Protein AF-A0A9E5Y1Q2-F1 (afdb_monomer_lite)

Structure (mmCIF, N/CA/C/O backbone):
data_AF-A0A9E5Y1Q2-F1
#
_entry.id   AF-A0A9E5Y1Q2-F1
#
loop_
_atom_site.group_PDB
_atom_site.id
_atom_site.type_symbol
_atom_site.label_atom_id
_atom_site.label_alt_id
_atom_site.label_comp_id
_atom_site.label_asym_id
_atom_site.label_entity_id
_atom_site.label_seq_id
_atom_site.pdbx_PDB_ins_code
_atom_site.Cartn_x
_atom_site.Cartn_y
_atom_site.Cartn_z
_atom_site.occupancy
_atom_site.B_iso_or_equiv
_atom_site.auth_seq_id
_atom_site.auth_comp_id
_atom_site.auth_asym_id
_atom_site.auth_atom_id
_atom_site.pdbx_PDB_model_num
ATOM 1 N N . MET A 1 1 ? 67.619 -21.892 59.625 1.00 37.56 1 MET A N 1
ATOM 2 C CA . MET A 1 1 ? 67.898 -21.153 58.371 1.00 37.56 1 MET A CA 1
ATOM 3 C C . MET A 1 1 ? 66.614 -20.498 57.867 1.00 37.56 1 MET A C 1
ATOM 5 O O . MET A 1 1 ? 65.591 -21.156 57.862 1.00 37.56 1 MET A O 1
ATOM 9 N N . LYS A 1 2 ? 66.716 -19.219 57.473 1.00 38.88 2 LYS A N 1
A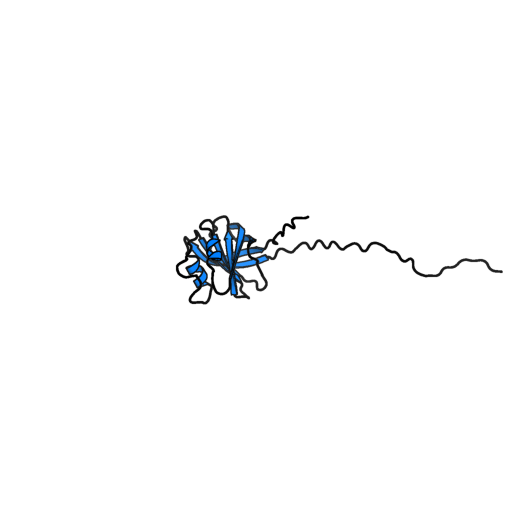TOM 10 C CA . LYS A 1 2 ? 65.873 -18.430 56.545 1.00 38.88 2 LYS A CA 1
ATOM 11 C C . LYS A 1 2 ? 64.338 -18.399 56.708 1.00 38.88 2 LYS A C 1
ATOM 13 O O . LYS A 1 2 ? 63.581 -19.200 56.189 1.00 38.88 2 LYS A O 1
ATOM 18 N N . ASN A 1 3 ? 63.965 -17.302 57.354 1.00 33.41 3 ASN A N 1
ATOM 19 C CA . ASN A 1 3 ? 62.854 -16.376 57.146 1.00 33.41 3 ASN A CA 1
ATOM 20 C C . ASN A 1 3 ? 62.337 -16.173 55.689 1.00 33.41 3 ASN A C 1
ATOM 22 O O . ASN A 1 3 ? 63.126 -16.202 54.748 1.00 33.41 3 ASN A O 1
ATOM 26 N N . LYS A 1 4 ? 61.072 -15.711 55.619 1.00 35.94 4 LYS A N 1
ATOM 27 C CA . LYS A 1 4 ? 60.370 -14.902 54.583 1.00 35.94 4 LYS A CA 1
ATOM 28 C C . LYS A 1 4 ? 59.570 -15.585 53.448 1.00 35.94 4 LYS A C 1
ATOM 30 O O . LYS A 1 4 ? 60.096 -16.289 52.602 1.00 35.94 4 LYS A O 1
ATOM 35 N N . ARG A 1 5 ? 58.277 -15.201 53.452 1.00 45.88 5 ARG A N 1
ATOM 36 C CA . ARG A 1 5 ? 57.265 -15.062 52.378 1.00 45.88 5 ARG A CA 1
ATOM 37 C C . ARG A 1 5 ? 57.840 -14.977 50.955 1.00 45.88 5 ARG A C 1
ATOM 39 O O . ARG A 1 5 ? 58.833 -14.287 50.796 1.00 45.88 5 ARG A O 1
ATOM 46 N N . PHE A 1 6 ? 57.126 -15.504 49.951 1.00 37.31 6 PHE A N 1
ATOM 47 C CA . PHE A 1 6 ? 56.681 -14.783 48.737 1.00 37.31 6 PHE A CA 1
ATOM 48 C C . PHE A 1 6 ? 55.907 -15.733 47.788 1.00 37.31 6 PHE A C 1
ATOM 50 O O . PHE A 1 6 ? 56.413 -16.778 47.405 1.00 37.31 6 PHE A O 1
ATOM 57 N N . LEU A 1 7 ? 54.665 -15.345 47.465 1.00 36.28 7 LEU A N 1
ATOM 58 C CA . LEU A 1 7 ? 54.081 -15.256 46.115 1.00 36.28 7 LEU A CA 1
ATOM 59 C C . LEU A 1 7 ? 54.508 -16.292 45.052 1.00 36.28 7 LEU A C 1
ATOM 61 O O . LEU A 1 7 ? 55.652 -16.234 44.622 1.00 36.28 7 LEU A O 1
ATOM 65 N N . THR A 1 8 ? 53.572 -17.086 44.502 1.00 40.12 8 THR A N 1
ATOM 66 C CA . THR A 1 8 ? 53.246 -17.132 43.048 1.00 40.12 8 THR A CA 1
ATOM 67 C C . THR A 1 8 ? 52.156 -18.176 42.706 1.00 40.12 8 THR A C 1
ATOM 69 O O . THR A 1 8 ? 52.332 -19.349 42.994 1.00 40.12 8 THR A O 1
ATOM 72 N N . THR A 1 9 ? 51.072 -17.701 42.060 1.00 42.06 9 THR A N 1
ATOM 73 C CA . THR A 1 9 ? 50.396 -18.285 40.865 1.00 42.06 9 THR A CA 1
ATOM 74 C C . THR A 1 9 ? 49.741 -19.691 41.017 1.00 42.06 9 THR A C 1
ATOM 76 O O . THR A 1 9 ? 50.378 -20.627 41.456 1.00 42.06 9 THR A O 1
ATOM 79 N N . ILE A 1 10 ? 48.476 -19.995 40.680 1.00 49.53 10 ILE A N 1
ATOM 80 C CA . ILE A 1 10 ? 47.735 -19.850 39.411 1.00 49.53 10 ILE A CA 1
ATOM 81 C C . ILE A 1 10 ? 46.243 -20.179 39.682 1.00 49.53 10 ILE A C 1
ATOM 83 O O . ILE A 1 10 ? 45.927 -21.190 40.297 1.00 49.53 10 ILE A O 1
ATOM 87 N N . GLN A 1 11 ? 45.365 -19.316 39.159 1.00 39.72 11 GLN A N 1
ATOM 88 C CA . GLN A 1 11 ? 43.963 -19.517 38.749 1.00 39.72 11 GLN A CA 1
ATOM 89 C C . GLN A 1 11 ? 42.921 -20.049 39.746 1.00 39.72 11 GLN A C 1
ATOM 91 O O . GLN A 1 11 ? 42.591 -21.229 39.810 1.00 39.72 11 GLN A O 1
ATOM 96 N N . ALA A 1 12 ? 42.234 -19.084 40.362 1.00 41.28 12 ALA A N 1
ATOM 97 C CA . ALA A 1 12 ? 40.824 -19.211 40.689 1.00 41.28 12 ALA A CA 1
ATOM 98 C C . ALA A 1 12 ? 40.003 -19.388 39.395 1.00 41.28 12 ALA A C 1
ATOM 100 O O . ALA A 1 12 ? 39.975 -18.500 38.539 1.00 41.28 12 ALA A O 1
ATOM 101 N N . PHE A 1 13 ? 39.323 -20.529 39.266 1.00 38.06 13 PHE A N 1
ATOM 102 C CA . PHE A 1 13 ? 38.207 -20.717 38.339 1.00 38.06 13 PHE A CA 1
ATOM 103 C C . PHE A 1 13 ? 37.015 -19.918 38.870 1.00 38.06 13 PHE A C 1
ATOM 105 O O . PHE A 1 13 ? 36.133 -20.407 39.573 1.00 38.06 13 PHE A O 1
ATOM 112 N N . THR A 1 14 ? 37.051 -18.628 38.576 1.00 44.62 14 THR A N 1
ATOM 113 C CA . THR A 1 14 ? 35.978 -17.685 38.836 1.00 44.62 14 THR A CA 1
ATOM 114 C C . THR A 1 14 ? 34.839 -17.991 37.869 1.00 44.62 14 THR A C 1
ATOM 116 O O . THR A 1 14 ? 34.789 -17.477 36.753 1.00 44.62 14 THR A O 1
ATOM 119 N N . LEU A 1 15 ? 33.927 -18.862 38.300 1.00 40.53 15 LEU A N 1
ATOM 120 C CA . LEU A 1 15 ? 32.644 -19.136 37.657 1.00 40.53 15 LEU A CA 1
ATOM 121 C C . LEU A 1 15 ? 31.707 -17.940 37.918 1.00 40.53 15 LEU A C 1
ATOM 123 O O . LEU A 1 15 ? 30.728 -18.027 38.652 1.00 40.53 15 LEU A O 1
ATOM 127 N N . ILE A 1 16 ? 32.076 -16.773 37.388 1.00 47.19 16 ILE A N 1
ATOM 128 C CA . ILE A 1 16 ? 31.263 -15.560 37.430 1.00 47.19 16 ILE A CA 1
ATOM 129 C C . ILE A 1 16 ? 30.528 -15.465 36.105 1.00 47.19 16 ILE A C 1
ATOM 131 O O . ILE A 1 16 ? 31.119 -15.222 35.057 1.00 47.19 16 ILE A O 1
ATOM 135 N N . LEU A 1 17 ? 29.212 -15.637 36.218 1.00 39.75 17 LEU A N 1
ATOM 136 C CA . LEU A 1 17 ? 28.255 -14.711 35.637 1.00 39.75 17 LEU A CA 1
ATOM 137 C C . LEU A 1 17 ? 28.569 -14.385 34.174 1.00 39.75 17 LEU A C 1
ATOM 139 O O . LEU A 1 17 ? 28.919 -13.259 33.820 1.00 39.75 17 LEU A O 1
ATOM 143 N N . SER A 1 18 ? 28.365 -15.369 33.301 1.00 37.44 18 SER A N 1
ATOM 144 C CA . SER A 1 18 ? 27.906 -15.047 31.958 1.00 37.44 18 SER A CA 1
ATOM 145 C C . SER A 1 18 ? 26.557 -14.364 32.143 1.00 37.44 18 SER A C 1
ATOM 147 O O . SER A 1 18 ? 25.514 -15.014 32.188 1.00 37.44 18 SER A O 1
ATOM 149 N N . LEU A 1 19 ? 26.608 -13.044 32.353 1.00 42.03 19 LEU A N 1
ATOM 150 C CA . LEU A 1 19 ? 25.530 -12.135 32.042 1.00 42.03 19 LEU A CA 1
ATOM 151 C C . LEU A 1 19 ? 24.996 -12.619 30.705 1.00 42.03 19 LEU A C 1
ATOM 153 O O . LEU A 1 19 ? 25.644 -12.463 29.669 1.00 42.03 19 LEU A O 1
ATOM 157 N N . VAL A 1 20 ? 23.840 -13.274 30.759 1.00 39.69 20 VAL A N 1
ATOM 158 C CA . VAL A 1 20 ? 22.985 -13.433 29.604 1.00 39.69 20 VAL A CA 1
ATOM 159 C C . VAL A 1 20 ? 22.819 -12.009 29.118 1.00 39.69 20 VAL A C 1
ATOM 161 O O . VAL A 1 20 ? 22.161 -11.191 29.763 1.00 39.69 20 VAL A O 1
ATOM 164 N N . PHE A 1 21 ? 23.527 -11.698 28.036 1.00 37.50 21 PHE A N 1
ATOM 165 C CA . PHE A 1 21 ? 23.267 -10.557 27.194 1.00 37.50 21 PHE A CA 1
ATOM 166 C C . PHE A 1 21 ? 21.812 -10.722 26.763 1.00 37.50 21 PHE A C 1
ATOM 168 O O . PHE A 1 21 ? 21.500 -11.256 25.702 1.00 37.50 21 PHE A O 1
ATOM 175 N N . MET A 1 22 ? 20.900 -10.248 27.607 1.00 43.09 22 MET A N 1
ATOM 176 C CA . MET A 1 22 ? 19.611 -9.752 27.187 1.00 43.09 22 MET A CA 1
ATOM 177 C C . MET A 1 22 ? 19.949 -8.490 26.394 1.00 43.09 22 MET A C 1
ATOM 179 O O . MET A 1 22 ? 19.794 -7.357 26.844 1.00 43.09 22 MET A O 1
ATOM 183 N N . ALA A 1 23 ? 20.498 -8.707 25.197 1.00 36.31 23 ALA A N 1
ATOM 184 C CA . ALA A 1 23 ? 20.421 -7.760 24.121 1.00 36.31 23 ALA A CA 1
ATOM 185 C C . ALA A 1 23 ? 18.922 -7.608 23.884 1.00 36.31 23 ALA A C 1
ATOM 187 O O . ALA A 1 23 ? 18.301 -8.354 23.128 1.00 36.31 23 ALA A O 1
ATOM 188 N N . SER A 1 24 ? 18.323 -6.664 24.607 1.00 44.66 24 SER A N 1
ATOM 189 C CA . SER A 1 24 ? 17.117 -6.001 24.165 1.00 44.66 24 SER A CA 1
ATOM 190 C C . SER A 1 24 ? 17.497 -5.389 22.828 1.00 44.66 24 SER A C 1
ATOM 192 O O . SER A 1 24 ? 18.006 -4.271 22.741 1.00 44.66 24 SER A O 1
ATOM 194 N N . ALA A 1 25 ? 17.367 -6.192 21.773 1.00 42.22 25 ALA A N 1
ATOM 195 C CA . ALA A 1 25 ? 17.349 -5.713 20.420 1.00 42.22 25 ALA A CA 1
ATOM 196 C C . ALA A 1 25 ? 16.136 -4.793 20.381 1.00 42.22 25 ALA A C 1
ATOM 198 O O . ALA A 1 25 ? 15.004 -5.240 20.185 1.00 42.22 25 ALA A O 1
ATOM 199 N N . ALA A 1 26 ? 16.370 -3.509 20.651 1.00 42.59 26 ALA A N 1
ATOM 200 C CA . ALA A 1 26 ? 15.453 -2.443 20.326 1.00 42.59 26 ALA A CA 1
ATOM 201 C C . ALA A 1 26 ? 15.180 -2.602 18.830 1.00 42.59 26 ALA A C 1
ATOM 203 O O . ALA A 1 26 ? 15.992 -2.223 17.987 1.00 42.59 26 ALA A O 1
ATOM 204 N N . SER A 1 27 ? 14.099 -3.313 18.505 1.00 47.69 27 SER A N 1
ATOM 205 C CA . SER A 1 27 ? 13.855 -3.773 17.150 1.00 47.69 27 SER A CA 1
ATOM 206 C C . SER A 1 27 ? 13.606 -2.539 16.298 1.00 47.69 27 SER A C 1
ATOM 208 O O . SER A 1 27 ? 12.588 -1.860 16.469 1.00 47.69 27 SER A O 1
ATOM 210 N N . ALA A 1 28 ? 14.554 -2.206 15.428 1.00 54.91 28 ALA A N 1
ATOM 211 C CA . ALA A 1 28 ? 14.460 -1.030 14.587 1.00 54.91 28 ALA A CA 1
ATOM 212 C C . ALA A 1 28 ? 13.232 -1.171 13.675 1.00 54.91 28 ALA A C 1
ATOM 214 O O . ALA A 1 28 ? 13.206 -2.011 12.779 1.00 54.91 28 ALA A O 1
ATOM 215 N N . SER A 1 29 ? 12.186 -0.369 13.906 1.00 66.31 29 SER A N 1
ATOM 216 C CA . SER A 1 29 ? 11.061 -0.292 12.971 1.00 66.31 29 SER A CA 1
ATOM 217 C C . SER A 1 29 ? 11.597 0.168 11.617 1.00 66.31 29 SER A C 1
ATOM 219 O O . SER A 1 29 ? 12.179 1.255 11.533 1.00 66.31 29 SER A O 1
ATOM 221 N N . GLN A 1 30 ? 11.409 -0.640 10.571 1.00 80.88 30 GLN A N 1
ATOM 222 C CA . GLN A 1 30 ? 11.818 -0.271 9.219 1.00 80.88 30 GLN A CA 1
ATOM 223 C C . GLN A 1 30 ? 10.980 0.916 8.745 1.00 80.88 30 GLN A C 1
ATOM 225 O O . GLN A 1 30 ? 9.753 0.928 8.877 1.00 80.88 30 GLN A O 1
ATOM 230 N N . LYS A 1 31 ? 11.659 1.947 8.242 1.00 86.81 31 LYS A N 1
ATOM 231 C CA . LYS A 1 31 ? 11.040 3.181 7.756 1.00 86.81 31 LYS A CA 1
ATOM 232 C C . LYS A 1 31 ? 11.399 3.331 6.290 1.00 86.81 31 LYS A C 1
ATOM 234 O O . LYS A 1 31 ? 12.583 3.419 5.991 1.00 86.81 31 LYS A O 1
ATOM 239 N N . VAL A 1 32 ? 10.397 3.446 5.432 1.00 89.81 32 VAL A N 1
ATOM 240 C CA . VAL A 1 32 ? 10.590 3.663 3.995 1.00 89.81 32 VAL A CA 1
ATOM 241 C C . VAL A 1 32 ? 9.836 4.889 3.517 1.00 89.81 32 VAL A C 1
ATOM 243 O O . VAL A 1 32 ? 8.868 5.320 4.154 1.00 89.81 32 VAL A O 1
ATOM 246 N N . LYS A 1 33 ? 10.307 5.479 2.425 1.00 92.50 33 LYS A N 1
ATOM 247 C CA . LYS A 1 33 ? 9.706 6.644 1.780 1.00 92.50 33 LYS A CA 1
ATOM 248 C C . LYS A 1 33 ? 9.169 6.268 0.406 1.00 92.50 33 LYS A C 1
ATOM 250 O O . LYS A 1 33 ? 9.736 5.437 -0.297 1.00 92.50 33 LYS A O 1
ATOM 255 N N . GLY A 1 34 ? 8.096 6.934 0.024 1.00 93.88 34 GLY A N 1
ATOM 256 C CA . GLY A 1 34 ? 7.514 6.838 -1.299 1.00 93.88 34 GLY A CA 1
ATOM 257 C C . GLY A 1 34 ? 6.838 8.140 -1.686 1.00 93.88 34 GLY A C 1
ATOM 258 O O . GLY A 1 34 ? 6.584 9.009 -0.841 1.00 93.88 34 GLY A O 1
ATOM 259 N N . THR A 1 35 ? 6.561 8.267 -2.974 1.00 95.50 35 THR A N 1
ATOM 260 C CA . THR A 1 35 ? 5.932 9.448 -3.562 1.00 95.50 35 THR A CA 1
ATOM 261 C C . THR A 1 35 ? 4.594 9.053 -4.162 1.00 95.50 35 THR A C 1
ATOM 263 O O . THR A 1 35 ? 4.511 8.067 -4.890 1.00 95.50 35 THR A O 1
ATOM 266 N N . VAL A 1 36 ? 3.545 9.819 -3.864 1.00 95.00 36 VAL A N 1
ATOM 267 C CA . VAL A 1 36 ? 2.230 9.613 -4.481 1.00 95.00 36 VAL A CA 1
ATOM 268 C C . VAL A 1 36 ? 2.311 9.946 -5.963 1.00 95.00 36 VAL A C 1
ATOM 270 O O . VAL A 1 36 ? 2.638 11.076 -6.328 1.00 95.00 36 VAL A O 1
ATOM 273 N N . THR A 1 37 ? 1.982 8.988 -6.819 1.00 93.88 37 THR A N 1
ATOM 274 C CA . THR A 1 37 ? 2.003 9.165 -8.278 1.00 93.88 37 THR A CA 1
ATOM 275 C C . THR A 1 37 ? 0.615 9.395 -8.854 1.00 93.88 37 THR A C 1
ATOM 277 O O . THR A 1 37 ? 0.471 10.152 -9.819 1.00 93.88 37 THR A O 1
ATOM 280 N N . ALA A 1 38 ? -0.412 8.826 -8.225 1.00 92.44 38 ALA A N 1
ATOM 281 C CA . ALA A 1 38 ? -1.805 9.027 -8.593 1.00 92.44 38 ALA A CA 1
ATOM 282 C C . ALA A 1 38 ? -2.744 8.850 -7.392 1.00 92.44 38 ALA A C 1
ATOM 284 O O . ALA A 1 38 ? -2.437 8.139 -6.433 1.00 92.44 38 ALA A O 1
ATOM 285 N N . LEU A 1 39 ? -3.903 9.500 -7.480 1.00 91.31 39 LEU A N 1
ATOM 286 C CA . LEU A 1 39 ? -5.029 9.374 -6.562 1.00 91.31 39 LEU A CA 1
ATOM 287 C C . LEU A 1 39 ? -6.290 9.180 -7.404 1.00 91.31 39 LEU A C 1
ATOM 289 O O . LEU A 1 39 ? -6.544 9.962 -8.319 1.00 91.31 39 LEU A O 1
ATOM 293 N N . PHE A 1 40 ? -7.092 8.190 -7.045 1.00 89.38 40 PHE A N 1
ATOM 294 C CA . PHE A 1 40 ? -8.384 7.905 -7.653 1.00 89.38 40 PHE A CA 1
ATOM 295 C C . PHE A 1 40 ? -9.446 8.016 -6.569 1.00 89.38 40 PHE A C 1
ATOM 297 O O . PHE A 1 40 ? -9.298 7.420 -5.502 1.00 89.38 40 PHE A O 1
ATOM 304 N N . LYS A 1 41 ? -10.491 8.798 -6.832 1.00 87.62 41 LYS A N 1
ATOM 305 C CA . LYS A 1 41 ? -11.692 8.863 -5.993 1.00 87.62 41 LYS A CA 1
ATOM 306 C C . LYS A 1 41 ? -12.732 7.927 -6.591 1.00 87.62 41 LYS A C 1
ATOM 308 O O . LYS A 1 41 ? -12.844 7.892 -7.815 1.00 87.62 41 LYS A O 1
ATOM 313 N N . ASP A 1 42 ? -13.422 7.168 -5.746 1.00 83.94 42 ASP A N 1
ATOM 314 C CA . ASP A 1 42 ? -14.389 6.146 -6.172 1.00 83.94 42 ASP A CA 1
ATOM 315 C C . ASP A 1 42 ? -13.782 5.154 -7.187 1.00 83.94 42 ASP A C 1
ATOM 317 O O . ASP A 1 42 ? -14.395 4.769 -8.185 1.00 83.94 42 ASP A O 1
ATOM 321 N N . GLY A 1 43 ? -12.517 4.794 -6.948 1.00 77.00 43 GLY A N 1
ATOM 322 C CA . GLY A 1 43 ? -11.671 4.065 -7.886 1.00 77.00 43 GLY A CA 1
ATOM 323 C C . GLY A 1 43 ? -11.927 2.559 -7.899 1.00 77.00 43 GLY A C 1
ATOM 324 O O . GLY A 1 43 ? -12.245 1.954 -6.874 1.00 77.00 43 GLY A O 1
ATOM 325 N N . SER A 1 44 ? -11.725 1.955 -9.070 1.00 87.19 44 SER A N 1
ATOM 326 C CA . SER A 1 44 ? -11.635 0.504 -9.260 1.00 87.19 44 SER A CA 1
ATOM 327 C C . SER A 1 44 ? -10.260 0.004 -8.815 1.00 87.19 44 SER A C 1
ATOM 329 O O . SER A 1 44 ? -9.235 0.518 -9.272 1.00 87.19 44 SER A O 1
ATOM 331 N N . VAL A 1 45 ? -10.211 -1.006 -7.943 1.00 87.31 45 VAL A N 1
ATOM 332 C CA . VAL A 1 45 ? -8.934 -1.608 -7.515 1.00 87.31 45 VAL A CA 1
ATOM 333 C C . VAL A 1 45 ? -8.183 -2.171 -8.718 1.00 87.31 45 VAL A C 1
ATOM 335 O O . VAL A 1 45 ? -6.975 -1.963 -8.845 1.00 87.31 45 VAL A O 1
ATOM 338 N N . CYS A 1 46 ? -8.901 -2.827 -9.626 1.00 87.31 46 CYS A N 1
ATOM 339 C CA . CYS A 1 46 ? -8.322 -3.475 -10.794 1.00 87.31 46 CYS A CA 1
ATOM 340 C C . CYS A 1 46 ? -7.764 -2.482 -11.807 1.00 87.31 46 CYS A C 1
ATOM 342 O O . CYS A 1 46 ? -6.662 -2.681 -12.324 1.00 87.31 46 CYS A O 1
ATOM 344 N N . GLN A 1 47 ? -8.473 -1.379 -12.045 1.00 84.69 47 GLN A N 1
ATOM 345 C CA . GLN A 1 47 ? -7.995 -0.310 -12.917 1.00 84.69 47 GLN A CA 1
ATOM 346 C C . GLN A 1 47 ? -6.695 0.303 -12.383 1.00 84.69 47 GLN A C 1
ATOM 348 O O . GLN A 1 47 ? -5.754 0.537 -13.141 1.00 84.69 47 GLN A O 1
ATOM 353 N N . VAL A 1 48 ? -6.623 0.532 -11.070 1.00 86.81 48 VAL A N 1
ATOM 354 C CA . VAL A 1 48 ? -5.447 1.138 -10.436 1.00 86.81 48 VAL A CA 1
ATOM 355 C C . VAL A 1 48 ? -4.266 0.168 -10.414 1.00 86.81 48 VAL A C 1
ATOM 357 O O . VAL A 1 48 ? -3.150 0.559 -10.754 1.00 86.81 48 VAL A O 1
ATOM 360 N N . ALA A 1 49 ? -4.502 -1.104 -10.087 1.00 87.75 49 ALA A N 1
ATOM 361 C CA . ALA A 1 49 ? -3.468 -2.136 -10.107 1.00 87.75 49 ALA A CA 1
ATOM 362 C C . ALA A 1 49 ? -2.905 -2.361 -11.523 1.00 87.75 49 ALA A C 1
ATOM 364 O O . ALA A 1 49 ? -1.688 -2.475 -11.685 1.00 87.75 49 ALA A O 1
ATOM 365 N N . SER A 1 50 ? -3.759 -2.322 -12.552 1.00 85.69 50 SER A N 1
ATOM 366 C CA . SER A 1 50 ? -3.349 -2.428 -13.963 1.00 85.69 50 SER A CA 1
ATOM 367 C C . SER A 1 50 ? -2.464 -1.268 -14.420 1.00 85.69 50 SER A C 1
ATOM 369 O O . SER A 1 50 ? -1.611 -1.441 -15.282 1.00 85.69 50 SER A O 1
ATOM 371 N N . GLY A 1 51 ? -2.596 -0.088 -13.806 1.00 82.44 51 GLY A N 1
ATOM 372 C CA . GLY A 1 51 ? -1.682 1.033 -14.044 1.00 82.44 51 GLY A CA 1
ATOM 373 C C . GLY A 1 51 ? -0.277 0.836 -13.456 1.00 82.44 51 GLY A C 1
ATOM 374 O O . GLY A 1 51 ? 0.629 1.604 -13.773 1.00 82.44 51 GLY A O 1
ATOM 375 N N . MET A 1 52 ? -0.079 -0.160 -12.586 1.00 85.56 52 MET A N 1
ATOM 376 C CA . MET A 1 52 ? 1.183 -0.400 -11.873 1.00 85.56 52 MET A CA 1
ATOM 377 C C . MET A 1 52 ? 1.884 -1.699 -12.276 1.00 85.56 52 MET A C 1
ATOM 379 O O . MET A 1 52 ? 3.124 -1.748 -12.258 1.00 85.56 52 MET A O 1
ATOM 383 N N . MET A 1 53 ? 1.100 -2.729 -12.602 1.00 83.62 53 MET A N 1
ATOM 384 C CA . MET A 1 53 ? 1.557 -4.054 -13.017 1.00 83.62 53 MET A CA 1
ATOM 385 C C . MET A 1 53 ? 1.604 -4.133 -14.547 1.00 83.62 53 MET A C 1
ATOM 387 O O . MET A 1 53 ? 0.650 -3.778 -15.225 1.00 83.62 53 MET A O 1
ATOM 391 N N . ALA A 1 54 ? 2.718 -4.605 -15.105 1.00 69.69 54 ALA A N 1
ATOM 392 C CA . ALA A 1 54 ? 2.948 -4.647 -16.551 1.00 69.69 54 ALA A CA 1
ATOM 393 C C . ALA A 1 54 ? 2.300 -5.876 -17.229 1.00 69.69 54 ALA A C 1
ATOM 395 O O . ALA A 1 54 ? 2.983 -6.601 -17.953 1.00 69.69 54 ALA A O 1
ATOM 396 N N . ARG A 1 55 ? 1.022 -6.169 -16.949 1.00 71.50 55 ARG A N 1
ATOM 397 C CA . ARG A 1 55 ? 0.328 -7.360 -17.473 1.00 71.50 55 ARG A CA 1
ATOM 398 C C . ARG A 1 55 ? -1.102 -7.073 -17.917 1.00 71.50 55 ARG A C 1
ATOM 400 O O . ARG A 1 55 ? -1.791 -6.243 -17.337 1.00 71.50 55 ARG A O 1
ATOM 407 N N . ASP A 1 56 ? -1.548 -7.859 -18.893 1.00 69.62 56 ASP A N 1
ATOM 408 C CA . ASP A 1 56 ? -2.871 -7.753 -19.524 1.00 69.62 56 ASP A CA 1
ATOM 409 C C . ASP A 1 56 ? -4.008 -8.272 -18.623 1.00 69.62 56 ASP A C 1
ATOM 411 O O . ASP A 1 56 ? -5.171 -7.918 -18.808 1.00 69.62 56 ASP A O 1
ATOM 415 N N . LYS A 1 57 ? -3.675 -9.114 -17.633 1.00 72.62 57 LYS A N 1
ATOM 416 C CA . LYS A 1 57 ? -4.609 -9.687 -16.656 1.00 72.62 57 LYS A CA 1
ATOM 417 C C . LYS A 1 57 ? -4.054 -9.525 -15.244 1.00 72.62 57 LYS A C 1
ATOM 419 O O . LYS A 1 57 ? -3.261 -10.338 -14.787 1.00 72.62 57 LYS A O 1
ATOM 424 N N . VAL A 1 58 ? -4.459 -8.445 -14.583 1.00 83.75 58 VAL A N 1
ATOM 425 C CA . VAL A 1 58 ? -4.054 -8.124 -13.201 1.00 83.75 58 VAL A CA 1
ATOM 426 C C . VAL A 1 58 ? -5.100 -8.563 -12.180 1.00 83.75 58 VAL A C 1
ATOM 428 O O . VAL A 1 58 ? -4.767 -8.816 -11.026 1.00 83.75 58 VAL A O 1
ATOM 431 N N . CYS A 1 59 ? -6.357 -8.670 -12.604 1.00 86.06 59 CYS A N 1
ATOM 432 C CA . CYS A 1 59 ? -7.467 -9.073 -11.757 1.00 86.06 59 CYS A CA 1
ATOM 433 C C . CYS A 1 59 ? -8.146 -10.349 -12.255 1.00 86.06 59 CYS A C 1
ATOM 435 O O . CYS A 1 59 ? -8.156 -10.601 -13.465 1.00 86.06 59 CYS A O 1
ATOM 437 N N . PRO A 1 60 ? -8.767 -11.107 -11.336 1.00 84.94 60 PRO A N 1
ATOM 438 C CA . PRO A 1 60 ? -9.617 -12.228 -11.690 1.00 84.94 60 PRO A CA 1
ATOM 439 C C . PRO A 1 60 ? -10.853 -11.743 -12.461 1.00 84.94 60 PRO A C 1
ATOM 441 O O . PRO A 1 60 ? -11.381 -10.654 -12.226 1.00 84.94 60 PRO A O 1
ATOM 444 N N . GLU A 1 61 ? -11.307 -12.553 -13.418 1.00 81.81 61 GLU A N 1
ATOM 445 C CA . GLU A 1 61 ? -12.436 -12.204 -14.283 1.00 81.81 61 GLU A CA 1
ATOM 446 C C . GLU A 1 61 ? -13.732 -12.052 -13.470 1.00 81.81 61 GLU A C 1
ATOM 448 O O . GLU A 1 61 ? -14.053 -12.873 -12.613 1.00 81.81 61 GLU A O 1
ATOM 453 N N . GLY A 1 62 ? -14.486 -10.982 -13.741 1.00 77.44 62 GLY A N 1
ATOM 454 C CA . GLY A 1 62 ? -15.777 -10.718 -13.098 1.00 77.44 62 GLY A CA 1
ATOM 455 C C . GLY A 1 62 ? -15.709 -10.163 -11.670 1.00 77.44 62 GLY A C 1
ATOM 456 O O . GLY A 1 62 ? -16.762 -9.938 -11.077 1.00 77.44 62 GLY A O 1
ATOM 457 N N . VAL A 1 63 ? -14.514 -9.903 -11.125 1.00 79.94 63 VAL A N 1
ATOM 458 C CA . VAL A 1 63 ? -14.346 -9.359 -9.769 1.00 79.94 63 VAL A CA 1
ATOM 459 C C . VAL A 1 63 ? -13.602 -8.030 -9.829 1.00 79.94 63 VAL A C 1
ATOM 461 O O . VAL A 1 63 ? -12.396 -7.978 -10.050 1.00 79.94 63 VAL A O 1
ATOM 464 N N . ASP A 1 64 ? -14.327 -6.940 -9.589 1.00 80.75 64 ASP A N 1
ATOM 465 C CA . ASP A 1 64 ? -13.740 -5.619 -9.385 1.00 80.75 64 ASP A CA 1
ATOM 466 C C . ASP A 1 64 ? -14.398 -4.940 -8.186 1.00 80.75 64 ASP A C 1
ATOM 468 O O . ASP A 1 64 ? -15.621 -4.790 -8.121 1.00 80.75 64 ASP A O 1
ATOM 472 N N . LYS A 1 65 ? -13.575 -4.539 -7.218 1.00 85.75 65 LYS A N 1
ATOM 473 C CA . LYS A 1 65 ? -14.043 -3.819 -6.038 1.00 85.75 65 LYS A CA 1
ATOM 474 C C . LYS A 1 65 ? -13.841 -2.327 -6.216 1.00 85.75 65 LYS A C 1
ATOM 476 O O . LYS A 1 65 ? -12.781 -1.871 -6.642 1.00 85.75 65 LYS A O 1
ATOM 481 N N . LYS A 1 66 ? -14.846 -1.564 -5.795 1.00 86.81 66 LYS A N 1
ATOM 482 C CA . LYS A 1 66 ? -14.743 -0.113 -5.665 1.00 86.81 66 LYS A CA 1
ATOM 483 C C . LYS A 1 66 ? -14.247 0.265 -4.278 1.00 86.81 66 LYS A C 1
ATOM 485 O O . LYS A 1 66 ? -14.595 -0.367 -3.282 1.00 86.81 66 LYS A O 1
ATOM 490 N N . VAL A 1 67 ? -13.450 1.322 -4.225 1.00 86.50 67 VAL A N 1
ATOM 491 C CA . VAL A 1 67 ? -12.984 1.938 -2.982 1.00 86.50 67 VAL A CA 1
ATOM 492 C C . VAL A 1 67 ? -13.214 3.438 -3.031 1.00 86.50 67 VAL A C 1
ATOM 494 O O . VAL A 1 67 ? -13.068 4.055 -4.084 1.00 86.50 67 VAL A O 1
ATOM 497 N N . GLU A 1 68 ? -13.513 4.039 -1.881 1.00 86.88 68 GLU A N 1
ATOM 498 C CA . GLU A 1 68 ? -13.698 5.492 -1.764 1.00 86.88 68 GLU A CA 1
ATOM 499 C C . GLU A 1 68 ? -12.462 6.261 -2.265 1.00 86.88 68 GLU A C 1
ATOM 501 O O . GLU A 1 68 ? -12.562 7.287 -2.940 1.00 86.88 68 GLU A O 1
ATOM 506 N N . SER A 1 69 ? -11.266 5.732 -1.982 1.00 89.81 69 SER A N 1
ATOM 507 C CA . SER A 1 69 ? -10.023 6.256 -2.544 1.00 89.81 69 SER A CA 1
ATOM 508 C C . SER A 1 69 ? -8.960 5.180 -2.746 1.00 89.81 69 SER A C 1
ATOM 510 O O . SER A 1 69 ? -8.714 4.353 -1.867 1.00 89.81 69 SER A O 1
ATOM 512 N N . ALA A 1 70 ? -8.289 5.234 -3.894 1.00 92.06 70 ALA A N 1
ATOM 513 C CA . ALA A 1 70 ? -7.112 4.433 -4.200 1.00 92.06 70 ALA A CA 1
ATOM 514 C C . ALA A 1 70 ? -5.915 5.348 -4.474 1.00 92.06 70 ALA A C 1
ATOM 516 O O . ALA A 1 70 ? -6.032 6.349 -5.181 1.00 92.06 70 ALA A O 1
ATOM 517 N N . ILE A 1 71 ? -4.759 5.021 -3.907 1.00 93.56 71 ILE A N 1
ATOM 518 C CA . ILE A 1 71 ? -3.550 5.843 -3.981 1.00 93.56 71 ILE A CA 1
ATOM 519 C C . ILE A 1 71 ? -2.417 4.981 -4.509 1.00 93.56 71 ILE A C 1
ATOM 521 O O . ILE A 1 71 ? -2.082 3.963 -3.907 1.00 93.56 71 ILE A O 1
ATOM 525 N N . MET A 1 72 ? -1.796 5.423 -5.595 1.00 94.81 72 MET A N 1
ATOM 526 C CA . MET A 1 72 ? -0.578 4.812 -6.113 1.00 94.81 72 MET A CA 1
ATOM 527 C C . MET A 1 72 ? 0.633 5.497 -5.496 1.00 94.81 72 MET A C 1
ATOM 529 O O . MET A 1 72 ? 0.727 6.729 -5.486 1.00 94.81 72 MET A O 1
ATOM 533 N N . VAL A 1 73 ? 1.558 4.697 -4.981 1.00 95.06 73 VAL A N 1
ATOM 534 C CA . VAL A 1 73 ? 2.798 5.177 -4.375 1.00 95.06 73 VAL A CA 1
ATOM 535 C C . VAL A 1 73 ? 3.968 4.429 -4.980 1.00 95.06 73 VAL A C 1
ATOM 537 O O . VAL A 1 73 ? 4.028 3.206 -4.886 1.00 95.06 73 VAL A O 1
ATOM 540 N N . ASP A 1 74 ? 4.930 5.170 -5.519 1.00 93.75 74 ASP A N 1
ATOM 541 C CA . ASP A 1 74 ? 6.228 4.608 -5.877 1.00 93.75 74 ASP A CA 1
ATOM 542 C C . ASP A 1 74 ? 7.158 4.702 -4.671 1.00 93.75 74 ASP A C 1
ATOM 544 O O . ASP A 1 74 ? 7.463 5.789 -4.167 1.00 93.75 74 ASP A O 1
ATOM 548 N N . GLY A 1 75 ? 7.553 3.541 -4.160 1.00 90.44 75 GLY A N 1
ATOM 549 C CA . GLY A 1 75 ? 8.499 3.396 -3.069 1.00 90.44 75 GLY A CA 1
ATOM 550 C C . GLY A 1 75 ? 9.934 3.504 -3.557 1.00 90.44 75 GLY A C 1
ATOM 551 O O . GLY A 1 75 ? 10.335 2.816 -4.491 1.00 90.44 75 GLY A O 1
ATOM 552 N N . ASN A 1 76 ? 10.732 4.306 -2.858 1.00 79.00 76 ASN A N 1
ATOM 553 C CA . ASN A 1 76 ? 12.127 4.554 -3.223 1.00 79.00 76 ASN A CA 1
ATOM 554 C C . ASN A 1 76 ? 13.102 3.511 -2.647 1.00 79.00 76 ASN A C 1
ATOM 556 O O . ASN A 1 76 ? 14.288 3.545 -2.957 1.00 79.00 76 ASN A O 1
ATOM 560 N N . ASP A 1 77 ? 12.636 2.635 -1.754 1.00 67.88 77 ASP A N 1
ATOM 561 C CA . ASP A 1 77 ? 13.499 1.800 -0.917 1.00 67.88 77 ASP A CA 1
ATOM 562 C C . ASP A 1 77 ? 13.505 0.328 -1.352 1.00 67.88 77 ASP A C 1
ATOM 564 O O . ASP A 1 77 ? 12.463 -0.322 -1.418 1.00 67.88 77 ASP A O 1
ATOM 568 N N . CYS A 1 78 ? 14.707 -0.217 -1.562 1.00 60.25 78 CYS A N 1
ATOM 569 C CA . CYS A 1 78 ? 14.921 -1.522 -2.193 1.00 60.25 78 CYS A CA 1
ATOM 570 C C . CYS A 1 78 ? 14.759 -2.754 -1.282 1.00 60.25 78 CYS A C 1
ATOM 572 O O . CYS A 1 78 ? 14.648 -3.872 -1.781 1.00 60.25 78 CYS A O 1
ATOM 574 N N . ASN A 1 79 ? 14.769 -2.574 0.044 1.00 69.88 79 ASN A N 1
ATOM 575 C CA . ASN A 1 79 ? 14.982 -3.668 1.009 1.00 69.88 79 ASN A CA 1
ATOM 576 C C . ASN A 1 79 ? 13.827 -3.880 1.997 1.00 69.88 79 ASN A C 1
ATOM 578 O O . ASN A 1 79 ? 14.010 -4.483 3.056 1.00 69.88 79 ASN A O 1
ATOM 582 N N . ILE A 1 80 ? 12.637 -3.377 1.679 1.00 79.81 80 ILE A N 1
ATOM 583 C CA . ILE A 1 80 ? 11.450 -3.627 2.491 1.00 79.81 80 ILE A CA 1
ATOM 584 C C . ILE A 1 80 ? 10.794 -4.951 2.096 1.00 79.81 80 ILE A C 1
ATOM 586 O O . ILE A 1 80 ? 10.506 -5.182 0.925 1.00 79.81 80 ILE A O 1
ATOM 590 N N . LYS A 1 81 ? 10.543 -5.799 3.097 1.00 81.12 81 LYS A N 1
ATOM 591 C CA . LYS A 1 81 ? 9.791 -7.053 2.970 1.00 81.12 81 LYS A CA 1
ATOM 592 C C . LYS A 1 81 ? 8.618 -7.016 3.948 1.00 81.12 81 LYS A C 1
ATOM 594 O O . LYS A 1 81 ? 8.764 -7.471 5.082 1.00 81.12 81 LYS A O 1
ATOM 599 N N . PRO A 1 82 ? 7.509 -6.365 3.571 1.00 84.81 82 PRO A N 1
ATOM 600 C CA . PRO A 1 82 ? 6.313 -6.369 4.387 1.00 84.81 82 PRO A CA 1
ATOM 601 C C . PRO A 1 82 ? 5.676 -7.759 4.378 1.00 84.81 82 PRO A C 1
ATOM 603 O O . PRO A 1 82 ? 5.764 -8.485 3.391 1.00 84.81 82 PRO A O 1
ATOM 606 N N . GLU A 1 83 ? 5.001 -8.109 5.464 1.00 87.31 83 GLU A N 1
ATOM 607 C CA . GLU A 1 83 ? 4.234 -9.348 5.572 1.00 87.31 83 GLU A CA 1
ATOM 608 C C . GLU A 1 83 ? 2.731 -9.070 5.515 1.00 87.31 83 GLU A C 1
ATOM 610 O O . GLU A 1 83 ? 2.252 -8.003 5.907 1.00 87.31 83 GLU A O 1
ATOM 615 N N . LYS A 1 84 ? 1.963 -10.070 5.078 1.00 88.19 84 LYS A N 1
ATOM 616 C CA . LYS A 1 84 ? 0.501 -10.037 5.152 1.00 88.19 84 LYS A CA 1
ATOM 617 C C . LYS A 1 84 ? 0.028 -9.903 6.608 1.00 88.19 84 LYS A C 1
ATOM 619 O O . LYS A 1 84 ? 0.611 -10.473 7.542 1.00 88.19 84 LYS A O 1
ATOM 624 N N . ASP A 1 85 ? -1.026 -9.112 6.782 1.00 88.94 85 ASP A N 1
ATOM 625 C CA . ASP A 1 85 ? -1.648 -8.706 8.048 1.00 88.94 85 ASP A CA 1
ATOM 626 C C . ASP A 1 85 ? -0.713 -7.878 8.959 1.00 88.94 85 ASP A C 1
ATOM 628 O 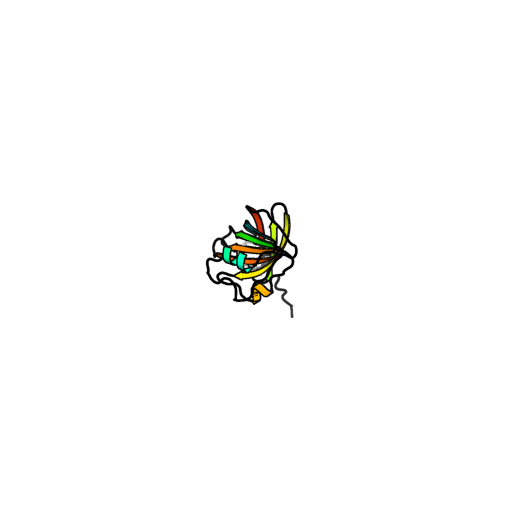O . ASP A 1 85 ? -0.942 -7.700 10.160 1.00 88.94 85 ASP A O 1
ATOM 632 N N . GLN A 1 86 ? 0.385 -7.349 8.407 1.00 88.94 86 GLN A N 1
ATOM 633 C CA . GLN A 1 86 ? 1.289 -6.486 9.152 1.00 88.94 86 GLN A CA 1
ATOM 634 C C . GLN A 1 86 ? 0.712 -5.071 9.258 1.00 88.94 86 GLN A C 1
ATOM 636 O O . GLN A 1 86 ? 0.352 -4.425 8.273 1.00 88.94 86 GLN A O 1
ATOM 641 N N . THR A 1 87 ? 0.668 -4.549 10.484 1.00 91.06 87 THR A N 1
ATOM 642 C CA . THR A 1 87 ? 0.267 -3.161 10.724 1.00 91.06 87 THR A CA 1
ATOM 643 C C . THR A 1 87 ? 1.372 -2.192 10.310 1.00 91.06 87 THR A C 1
ATOM 645 O O . THR A 1 87 ? 2.541 -2.351 10.676 1.00 91.06 87 THR A O 1
ATOM 648 N N . VAL A 1 88 ? 0.984 -1.109 9.644 1.00 92.38 88 VAL A N 1
ATOM 649 C CA . VAL A 1 88 ? 1.876 -0.018 9.248 1.00 92.38 88 VAL A CA 1
ATOM 650 C C . VAL A 1 88 ? 1.391 1.325 9.767 1.00 92.38 88 VAL A C 1
ATOM 652 O O . VAL A 1 88 ? 0.196 1.572 9.918 1.00 92.38 88 VAL A O 1
ATOM 655 N N . ILE A 1 89 ? 2.332 2.226 10.036 1.00 93.38 89 ILE A N 1
ATOM 656 C CA . ILE A 1 89 ? 2.036 3.648 10.227 1.00 93.38 89 ILE A CA 1
ATOM 657 C C . ILE A 1 89 ? 2.470 4.384 8.970 1.00 93.38 89 ILE A C 1
ATOM 659 O O . ILE A 1 89 ? 3.638 4.340 8.593 1.00 93.38 89 ILE A O 1
ATOM 663 N N . LEU A 1 90 ? 1.547 5.124 8.378 1.00 93.88 90 LEU A N 1
ATOM 664 C CA . LEU A 1 90 ? 1.782 5.974 7.224 1.00 93.88 90 LEU A CA 1
ATOM 665 C C . LEU A 1 90 ? 1.811 7.423 7.699 1.00 93.88 90 LEU A C 1
ATOM 667 O O . LEU A 1 90 ? 0.840 7.927 8.264 1.00 93.88 90 LEU A O 1
ATOM 671 N N . LYS A 1 91 ? 2.942 8.098 7.508 1.00 94.75 91 LYS A N 1
ATOM 672 C CA . LYS A 1 91 ? 3.069 9.540 7.732 1.00 94.75 91 LYS A CA 1
ATOM 673 C C . LYS A 1 91 ? 3.005 10.237 6.385 1.00 94.75 91 LYS A C 1
ATOM 675 O O . LYS A 1 91 ? 3.912 10.064 5.575 1.00 94.75 91 LYS A O 1
ATOM 680 N N . ILE A 1 92 ? 1.961 11.016 6.169 1.00 93.81 92 ILE A N 1
ATOM 681 C CA . ILE A 1 92 ? 1.688 11.692 4.908 1.00 93.81 92 ILE A CA 1
ATOM 682 C C . ILE A 1 92 ? 1.939 13.183 5.125 1.00 93.81 92 ILE A C 1
ATOM 684 O O . ILE A 1 92 ? 1.356 13.795 6.026 1.00 93.81 92 ILE A O 1
ATOM 688 N N . LYS A 1 93 ? 2.841 13.774 4.336 1.00 90.88 93 LYS A N 1
ATOM 689 C CA . LYS A 1 93 ? 3.126 15.212 4.433 1.00 90.88 93 LYS A CA 1
ATOM 690 C C . LYS A 1 93 ? 1.836 16.003 4.166 1.00 90.88 93 LYS A C 1
ATOM 692 O O . LYS A 1 93 ? 1.160 15.741 3.183 1.00 90.88 93 LYS A O 1
ATOM 697 N N . GLY A 1 94 ? 1.486 16.927 5.062 1.00 88.75 94 GLY A N 1
ATOM 698 C CA . GLY A 1 94 ? 0.262 17.738 4.971 1.00 88.75 94 GLY A CA 1
ATOM 699 C C . GLY A 1 94 ? -1.000 17.107 5.579 1.00 88.75 94 GLY A C 1
ATOM 700 O O . GLY A 1 94 ? -1.902 17.843 5.949 1.00 88.75 94 GLY A O 1
ATOM 701 N N . LEU A 1 95 ? -1.047 15.781 5.771 1.00 91.31 95 LEU A N 1
ATOM 702 C CA . LEU A 1 95 ? -2.237 15.077 6.293 1.00 91.31 95 LEU A CA 1
ATOM 703 C C . LEU A 1 95 ? -2.012 14.371 7.641 1.00 91.31 95 LEU A C 1
ATOM 705 O O . LEU A 1 95 ? -2.937 13.822 8.234 1.00 91.31 95 LEU A O 1
ATOM 709 N N . GLY A 1 96 ? -0.781 14.376 8.153 1.00 92.06 96 GLY A N 1
ATOM 710 C CA . GLY A 1 96 ? -0.459 13.802 9.456 1.00 92.06 96 GLY A CA 1
ATOM 711 C C . GLY A 1 96 ? -0.164 12.304 9.392 1.00 92.06 96 GLY A C 1
ATOM 712 O O . GLY A 1 96 ? 0.602 11.845 8.543 1.00 92.06 96 GLY A O 1
ATOM 713 N N . LYS A 1 97 ? -0.676 11.538 10.361 1.00 93.38 97 LYS A N 1
ATOM 714 C CA . LYS A 1 97 ? -0.388 10.101 10.501 1.00 93.38 97 LYS A CA 1
ATOM 715 C C . LYS A 1 97 ? -1.675 9.293 10.419 1.00 93.38 97 LYS A C 1
ATOM 717 O O . LYS A 1 97 ? -2.644 9.623 11.094 1.00 93.38 97 LYS A O 1
ATOM 722 N N . THR A 1 98 ? -1.638 8.193 9.681 1.00 92.69 98 THR A N 1
ATOM 723 C CA . THR A 1 98 ? -2.706 7.192 9.655 1.00 92.69 98 THR A CA 1
ATOM 724 C C . THR A 1 98 ? -2.130 5.794 9.857 1.00 92.69 98 THR A C 1
ATOM 726 O O . THR A 1 98 ? -0.936 5.559 9.655 1.00 92.69 98 THR A O 1
ATOM 729 N N . THR A 1 99 ? -2.976 4.871 10.295 1.00 92.62 99 THR A N 1
ATOM 730 C CA . THR A 1 99 ? -2.620 3.459 10.444 1.00 92.62 99 THR A CA 1
ATOM 731 C C . THR A 1 99 ? -3.212 2.691 9.276 1.00 92.62 99 THR A C 1
ATOM 733 O O . THR A 1 99 ? -4.383 2.887 8.934 1.00 92.62 99 THR A O 1
ATOM 736 N N . GLY A 1 100 ? -2.405 1.812 8.696 1.00 92.81 100 GLY A N 1
ATOM 737 C CA . GLY A 1 100 ? -2.831 0.864 7.681 1.00 92.81 100 GLY A CA 1
ATOM 738 C C . GLY A 1 100 ? -2.476 -0.568 8.056 1.00 92.81 100 GLY A C 1
ATOM 739 O O . GLY A 1 100 ? -1.757 -0.818 9.027 1.00 92.81 100 GLY A O 1
ATOM 740 N N . GLU A 1 101 ? -2.975 -1.495 7.262 1.00 94.06 101 GLU A N 1
ATOM 741 C CA . GLU A 1 101 ? -2.697 -2.922 7.339 1.00 94.06 101 GLU A CA 1
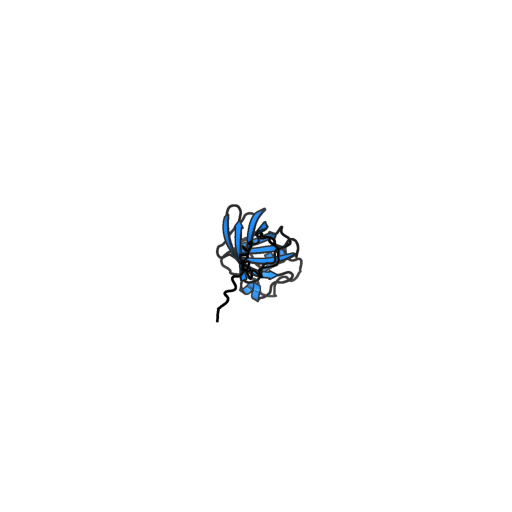ATOM 742 C C . GLU A 1 101 ? -2.359 -3.427 5.942 1.00 94.06 101 GLU A C 1
ATOM 744 O O . GLU A 1 101 ? -3.067 -3.110 4.985 1.00 94.06 101 GLU A O 1
ATOM 749 N N . ILE A 1 102 ? -1.269 -4.180 5.824 1.00 92.94 102 ILE A N 1
ATOM 750 C CA . ILE A 1 102 ? -0.889 -4.833 4.572 1.00 92.94 102 ILE A CA 1
ATOM 751 C C . ILE A 1 102 ? -1.798 -6.041 4.386 1.00 92.94 102 ILE A C 1
ATOM 753 O O . ILE A 1 102 ? -1.668 -7.035 5.093 1.00 92.94 102 ILE A O 1
ATOM 757 N N . ILE A 1 103 ? -2.724 -5.956 3.442 1.00 93.62 103 ILE A N 1
ATOM 758 C CA . ILE A 1 103 ? -3.679 -7.034 3.164 1.00 93.62 103 ILE A CA 1
ATOM 759 C C . ILE A 1 103 ? -3.141 -8.024 2.129 1.00 93.62 103 ILE A C 1
ATOM 761 O O . ILE A 1 103 ? -3.532 -9.191 2.156 1.00 93.62 103 ILE A O 1
ATOM 765 N N . ALA A 1 104 ? -2.219 -7.578 1.268 1.00 92.62 104 ALA A N 1
ATOM 766 C CA . ALA A 1 104 ? -1.566 -8.409 0.265 1.00 92.62 104 ALA A CA 1
ATOM 767 C C . ALA A 1 104 ? -0.192 -7.846 -0.138 1.00 92.62 104 ALA A C 1
ATOM 769 O O . ALA A 1 104 ? 0.046 -6.635 -0.076 1.00 92.62 104 ALA A O 1
ATOM 770 N N . VAL A 1 105 ? 0.689 -8.742 -0.579 1.00 91.81 105 VAL A N 1
ATOM 771 C CA . VAL A 1 105 ? 1.954 -8.437 -1.259 1.00 91.81 105 VAL A CA 1
ATOM 772 C C . VAL A 1 105 ? 1.929 -9.231 -2.553 1.00 91.81 105 VAL A C 1
ATOM 774 O O . VAL A 1 105 ? 1.895 -10.457 -2.518 1.00 91.81 105 VAL A O 1
ATOM 777 N N . VAL A 1 106 ? 1.873 -8.529 -3.676 1.00 90.50 106 VAL A N 1
ATOM 778 C CA . VAL A 1 106 ? 1.582 -9.117 -4.986 1.00 90.50 106 VAL A CA 1
ATOM 779 C C . VAL A 1 106 ? 2.589 -8.630 -6.008 1.00 90.50 106 VAL A C 1
ATOM 781 O O . VAL A 1 106 ? 3.085 -7.513 -5.910 1.00 90.50 106 VAL A O 1
ATOM 784 N N . LYS A 1 107 ? 2.908 -9.458 -6.997 1.00 84.31 107 LYS A N 1
ATOM 785 C CA . LYS A 1 107 ? 3.854 -9.090 -8.059 1.00 84.31 107 LYS A CA 1
ATOM 786 C C . LYS A 1 107 ? 3.205 -9.064 -9.433 1.00 84.31 107 LYS A C 1
ATOM 788 O O . LYS A 1 107 ? 3.486 -8.165 -10.218 1.00 84.31 107 LYS A O 1
ATOM 793 N N . ASP A 1 108 ? 2.348 -10.044 -9.693 1.00 82.31 108 ASP A N 1
ATOM 794 C CA . ASP A 1 108 ? 1.843 -10.320 -11.033 1.00 82.31 108 ASP A CA 1
ATOM 795 C C . ASP A 1 108 ? 0.322 -10.179 -11.130 1.00 82.31 108 ASP A C 1
ATOM 797 O O . ASP A 1 108 ? -0.163 -9.540 -12.058 1.00 82.31 108 ASP A O 1
ATOM 801 N N . GLU A 1 109 ? -0.415 -10.739 -10.170 1.00 87.44 109 GLU A N 1
ATOM 802 C CA . GLU A 1 109 ? -1.878 -10.753 -10.167 1.00 87.44 109 GLU A CA 1
ATOM 803 C C . GLU A 1 109 ? -2.446 -10.560 -8.757 1.00 87.44 109 GLU A C 1
ATOM 805 O O . GLU A 1 109 ? -1.795 -10.868 -7.752 1.00 87.44 109 GLU A O 1
ATOM 810 N N . LEU A 1 110 ? -3.666 -10.030 -8.696 1.00 89.00 110 LEU A N 1
ATOM 811 C CA . LEU A 1 110 ? -4.505 -10.025 -7.505 1.00 89.00 110 LEU A CA 1
ATOM 812 C C . LEU A 1 110 ? -5.342 -11.301 -7.467 1.00 89.00 110 LEU A C 1
ATOM 814 O O . LEU A 1 110 ? -5.859 -11.745 -8.489 1.00 89.00 110 LEU A O 1
ATOM 818 N N . THR A 1 111 ? -5.528 -11.860 -6.277 1.00 89.44 111 THR A N 1
ATOM 819 C CA . THR A 1 111 ? -6.457 -12.977 -6.069 1.00 89.44 111 THR A CA 1
ATOM 820 C C . THR A 1 111 ? -7.821 -12.480 -5.593 1.00 89.44 111 THR A C 1
ATOM 822 O O . THR A 1 111 ? -7.956 -11.351 -5.108 1.00 89.44 111 THR A O 1
ATOM 825 N N . ASN A 1 112 ? -8.842 -13.340 -5.677 1.00 86.94 112 ASN A N 1
ATOM 826 C CA . ASN A 1 112 ? -10.148 -13.062 -5.069 1.00 86.94 112 ASN A CA 1
ATOM 827 C C . ASN A 1 112 ? -10.004 -12.748 -3.571 1.00 86.94 112 ASN A C 1
ATOM 829 O O . ASN A 1 112 ? -10.555 -11.755 -3.108 1.00 86.94 112 ASN A O 1
ATOM 833 N N . ASP A 1 113 ? -9.184 -13.512 -2.845 1.00 87.88 113 ASP A N 1
ATOM 834 C CA . ASP A 1 113 ? -8.931 -13.310 -1.413 1.00 87.88 113 ASP A CA 1
ATOM 835 C C . ASP A 1 113 ? -8.332 -11.929 -1.103 1.00 87.88 113 ASP A C 1
ATOM 837 O O . ASP A 1 113 ? -8.660 -11.308 -0.086 1.00 87.88 113 ASP A O 1
ATOM 841 N N . ASP A 1 114 ? -7.438 -11.427 -1.960 1.00 88.88 114 ASP A N 1
ATOM 842 C CA . ASP A 1 114 ? -6.835 -10.103 -1.778 1.00 88.88 114 ASP A CA 1
ATOM 843 C C . ASP A 1 114 ? -7.886 -9.004 -1.948 1.00 88.88 114 ASP A C 1
ATOM 845 O O . ASP A 1 114 ? -7.953 -8.069 -1.141 1.00 88.88 114 ASP A O 1
ATOM 849 N N . LEU A 1 115 ? -8.748 -9.149 -2.958 1.00 88.31 115 LEU A N 1
ATOM 850 C CA . LEU A 1 115 ? -9.855 -8.235 -3.229 1.00 88.31 115 LEU A CA 1
ATOM 851 C C . LEU A 1 115 ? -10.922 -8.307 -2.132 1.00 88.31 115 LEU A C 1
ATOM 853 O O . LEU A 1 115 ? -11.428 -7.272 -1.698 1.00 88.31 115 LEU A O 1
ATOM 857 N N . GLU A 1 116 ? -11.240 -9.486 -1.604 1.00 87.75 116 GLU A N 1
ATOM 858 C CA . GLU A 1 116 ? -12.197 -9.650 -0.507 1.00 87.75 116 GLU A CA 1
ATOM 859 C C . GLU A 1 116 ? -11.801 -8.855 0.741 1.00 87.75 116 GLU A C 1
ATOM 861 O O . GLU A 1 116 ? -12.656 -8.228 1.374 1.00 87.75 116 GLU A O 1
ATOM 866 N N . LYS A 1 117 ? -10.501 -8.776 1.035 1.00 87.00 117 LYS A N 1
ATOM 867 C CA . LYS A 1 117 ? -9.964 -8.016 2.173 1.00 87.00 11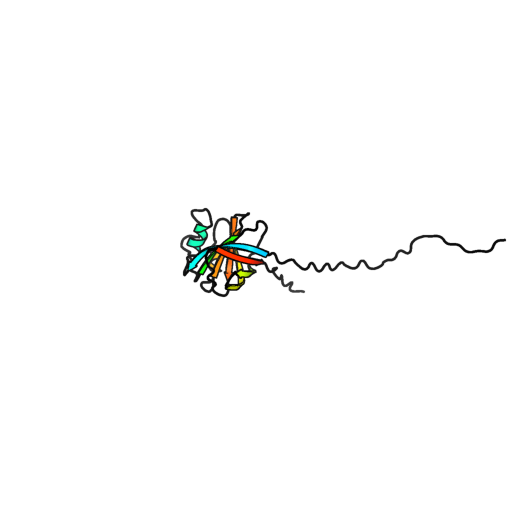7 LYS A CA 1
ATOM 868 C C . LYS A 1 117 ? -9.975 -6.501 1.971 1.00 87.00 117 LYS A C 1
ATOM 870 O O . LYS A 1 117 ? -9.916 -5.749 2.961 1.00 87.00 117 LYS A O 1
ATOM 875 N N . VAL A 1 118 ? -10.075 -6.034 0.724 1.00 86.69 118 VAL A N 1
ATOM 876 C CA . VAL A 1 118 ? -10.260 -4.611 0.425 1.00 86.69 118 VAL A CA 1
ATOM 877 C C . VAL A 1 118 ? -11.577 -4.144 1.042 1.00 86.69 118 VAL A C 1
ATOM 879 O O . VAL A 1 118 ? -12.632 -4.757 0.873 1.00 86.69 118 VAL A O 1
ATOM 882 N N . SER A 1 119 ? -11.497 -3.047 1.791 1.00 75.75 119 SER A N 1
ATOM 883 C CA . SER A 1 119 ? -12.660 -2.387 2.372 1.00 75.75 119 SER A CA 1
ATOM 884 C C . SER A 1 119 ? -13.105 -1.256 1.476 1.00 75.75 119 SER A C 1
ATOM 886 O O . SER A 1 119 ? -12.285 -0.442 1.066 1.00 75.75 119 SER A O 1
ATOM 888 N N . GLU A 1 120 ? -14.412 -1.174 1.264 1.00 77.81 120 GLU A N 1
ATOM 889 C CA . GLU A 1 120 ? -15.051 -0.038 0.600 1.00 77.81 120 GLU A CA 1
ATOM 890 C C . GLU A 1 120 ? -14.826 1.260 1.389 1.00 77.81 120 GLU A C 1
ATOM 892 O O . GLU A 1 120 ? -14.669 2.330 0.808 1.00 77.81 120 GLU A O 1
ATOM 897 N N . LYS A 1 121 ? -14.746 1.152 2.725 1.00 80.94 121 LYS A N 1
ATOM 898 C CA . LYS A 1 121 ? -14.446 2.264 3.633 1.00 80.94 121 LYS A CA 1
ATOM 899 C C . LYS A 1 121 ? -12.943 2.464 3.779 1.00 80.94 121 LYS A C 1
ATOM 901 O O . LYS A 1 121 ? -12.219 1.494 4.028 1.00 80.94 121 LYS A O 1
ATOM 906 N N . GLY A 1 122 ? -12.508 3.720 3.770 1.00 85.94 122 GLY A N 1
ATOM 907 C CA . GLY A 1 122 ? -11.103 4.088 3.934 1.00 85.94 122 GLY A CA 1
ATOM 908 C C . GLY A 1 122 ? -10.392 4.314 2.602 1.00 85.94 122 GLY A C 1
ATOM 909 O O . GLY A 1 122 ? -11.019 4.606 1.589 1.00 85.94 122 GLY A O 1
ATOM 910 N N . SER A 1 123 ? -9.067 4.198 2.616 1.00 90.69 123 SER A N 1
ATOM 911 C CA . SER A 1 123 ? -8.242 4.257 1.411 1.00 90.69 123 SER A CA 1
ATOM 912 C C . SER A 1 123 ? -7.516 2.944 1.197 1.00 90.69 123 SER A C 1
ATOM 914 O O . SER A 1 123 ? -7.010 2.335 2.146 1.00 90.69 123 SER A O 1
ATOM 916 N N . LEU A 1 124 ? -7.397 2.558 -0.066 1.00 94.38 124 LEU A N 1
ATOM 917 C CA . LEU A 1 124 ? -6.448 1.553 -0.506 1.00 94.38 124 LEU A CA 1
ATOM 918 C C . LEU A 1 124 ? -5.187 2.254 -1.012 1.00 94.38 124 LEU A C 1
ATOM 920 O O . LEU A 1 124 ? -5.249 3.130 -1.869 1.00 94.38 124 LEU A O 1
ATOM 924 N N . ILE A 1 125 ? -4.029 1.875 -0.492 1.00 94.38 125 ILE A N 1
ATOM 925 C CA . ILE A 1 125 ? -2.735 2.342 -0.988 1.00 94.38 125 ILE A CA 1
ATOM 926 C C . ILE A 1 125 ? -2.058 1.166 -1.678 1.00 94.38 125 ILE A C 1
ATOM 928 O O . ILE A 1 125 ? -1.837 0.133 -1.049 1.00 94.38 125 ILE A O 1
ATOM 932 N N . LEU A 1 126 ? -1.731 1.338 -2.954 1.00 94.44 126 LEU A N 1
ATOM 933 C CA . LEU A 1 126 ? -0.926 0.418 -3.741 1.00 94.44 126 LEU A CA 1
ATOM 934 C C . LEU A 1 126 ? 0.496 0.971 -3.760 1.00 94.44 126 LEU A C 1
ATOM 936 O O . LEU A 1 126 ? 0.781 1.986 -4.398 1.00 94.44 126 LEU A O 1
ATOM 940 N N . TRP A 1 127 ? 1.375 0.336 -2.994 1.00 94.06 127 TRP A N 1
ATOM 941 C CA . TRP A 1 127 ? 2.761 0.762 -2.845 1.00 94.06 127 TRP A CA 1
ATOM 942 C C . TRP A 1 127 ? 3.677 -0.121 -3.682 1.00 94.06 127 TRP A C 1
ATOM 944 O O . TRP A 1 127 ? 3.885 -1.278 -3.326 1.00 94.06 127 TRP A O 1
ATOM 954 N N . LYS A 1 128 ? 4.273 0.420 -4.746 1.00 92.19 128 LYS A N 1
ATOM 955 C CA . LYS A 1 128 ? 5.279 -0.281 -5.548 1.00 92.19 128 LYS A CA 1
ATOM 956 C C . LYS A 1 128 ? 6.625 -0.271 -4.845 1.00 92.19 128 LYS A C 1
ATOM 958 O O . LYS A 1 128 ? 7.145 0.784 -4.487 1.00 92.19 128 LYS A O 1
ATOM 963 N N . ASN A 1 129 ? 7.225 -1.433 -4.670 1.00 90.69 129 ASN A N 1
ATOM 964 C CA . ASN A 1 129 ? 8.620 -1.556 -4.293 1.00 90.69 129 ASN A CA 1
ATOM 965 C C . ASN A 1 129 ? 9.491 -1.244 -5.518 1.00 90.69 129 ASN A C 1
ATOM 967 O O . ASN A 1 129 ? 9.434 -1.959 -6.518 1.00 90.69 129 ASN A O 1
ATOM 971 N N . GLY A 1 130 ? 10.312 -0.195 -5.435 1.00 84.50 130 GLY A N 1
ATOM 972 C CA . GLY A 1 130 ? 11.180 0.230 -6.535 1.00 84.50 130 GLY A CA 1
ATOM 973 C C . GLY A 1 130 ? 12.247 -0.790 -6.954 1.00 84.50 130 GLY A C 1
ATOM 974 O O . GLY A 1 130 ? 12.797 -0.659 -8.041 1.00 84.50 130 GLY A O 1
ATOM 975 N N . ASN A 1 131 ? 12.532 -1.808 -6.134 1.00 84.12 131 ASN A N 1
ATOM 976 C CA . ASN A 1 131 ? 13.524 -2.845 -6.433 1.00 84.12 131 ASN A CA 1
ATOM 977 C C . ASN A 1 131 ? 12.894 -4.149 -6.917 1.00 84.12 131 ASN A C 1
ATOM 979 O O . ASN A 1 131 ? 13.277 -4.682 -7.952 1.00 84.12 131 ASN A O 1
ATOM 983 N N . THR A 1 132 ? 11.928 -4.682 -6.166 1.00 85.19 132 THR A N 1
ATOM 984 C CA . THR A 1 132 ? 11.326 -5.986 -6.493 1.00 85.19 132 THR A CA 1
ATOM 985 C C . THR A 1 132 ? 10.190 -5.875 -7.507 1.00 85.19 132 THR A C 1
ATOM 987 O O . THR A 1 132 ? 9.805 -6.881 -8.107 1.00 85.19 132 THR A O 1
ATOM 990 N N . GLY A 1 133 ? 9.645 -4.669 -7.695 1.00 86.38 133 GLY A N 1
ATOM 991 C CA . GLY A 1 133 ? 8.436 -4.427 -8.478 1.00 86.38 133 GLY A CA 1
ATOM 992 C C . GLY A 1 133 ? 7.155 -4.919 -7.800 1.00 86.38 133 GLY A C 1
ATOM 993 O O . GLY A 1 133 ? 6.078 -4.710 -8.349 1.00 86.38 133 GLY A O 1
ATOM 994 N N . GLU A 1 134 ? 7.256 -5.539 -6.619 1.00 90.00 134 GLU A N 1
ATOM 995 C CA . GLU A 1 134 ? 6.103 -5.983 -5.837 1.00 90.00 134 GLU A CA 1
ATOM 996 C C . GLU A 1 134 ? 5.251 -4.788 -5.418 1.00 90.00 134 GLU A C 1
ATOM 998 O O . GLU A 1 134 ? 5.758 -3.711 -5.107 1.00 90.00 134 GLU A O 1
ATOM 1003 N N . ILE A 1 135 ? 3.946 -4.994 -5.371 1.00 91.75 135 ILE A N 1
ATOM 1004 C CA . ILE A 1 135 ? 2.961 -4.031 -4.921 1.00 91.75 135 ILE A CA 1
ATOM 1005 C C . ILE A 1 135 ? 2.412 -4.500 -3.581 1.00 91.75 135 ILE A C 1
ATOM 1007 O O . ILE A 1 135 ? 1.953 -5.630 -3.420 1.00 91.75 135 ILE A O 1
ATOM 1011 N N . PHE A 1 136 ? 2.441 -3.604 -2.606 1.00 93.19 136 PHE A N 1
ATOM 1012 C CA . PHE A 1 136 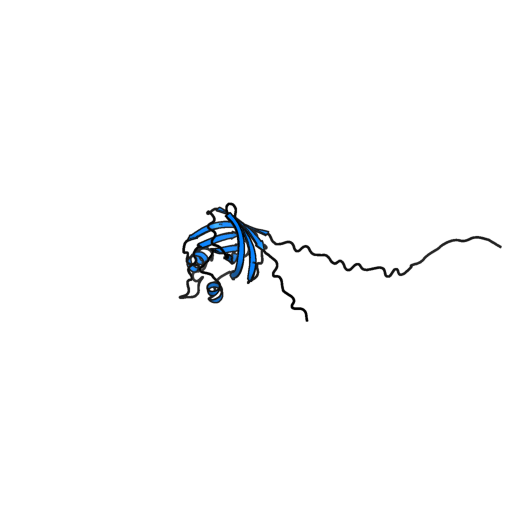? 1.840 -3.824 -1.301 1.00 93.19 136 PHE A CA 1
ATOM 1013 C C . PHE A 1 136 ? 0.469 -3.170 -1.292 1.00 93.19 136 PHE A C 1
ATOM 1015 O O . PHE A 1 136 ? 0.361 -1.958 -1.497 1.00 93.19 136 PHE A O 1
ATOM 1022 N N . LEU A 1 137 ? -0.568 -3.962 -1.039 1.00 94.50 137 LEU A N 1
ATOM 1023 C CA . LEU A 1 137 ? -1.915 -3.449 -0.842 1.00 94.50 137 LEU A CA 1
ATOM 1024 C C . LEU A 1 137 ? -2.072 -3.125 0.634 1.00 94.50 137 LEU A C 1
ATOM 1026 O O . LEU A 1 137 ? -2.027 -4.010 1.489 1.00 94.50 137 LEU A O 1
ATOM 1030 N N . ILE A 1 138 ? -2.250 -1.844 0.928 1.00 94.62 138 ILE A N 1
ATOM 1031 C CA . ILE A 1 138 ? -2.359 -1.335 2.287 1.00 94.62 138 ILE A CA 1
ATOM 1032 C C . ILE A 1 138 ? -3.736 -0.710 2.458 1.00 94.62 138 ILE A C 1
ATOM 1034 O O . ILE A 1 138 ? -4.055 0.311 1.850 1.00 94.62 138 ILE A O 1
ATOM 1038 N N . LYS A 1 139 ? -4.541 -1.300 3.331 1.00 94.31 139 LYS A N 1
ATOM 1039 C CA . LYS A 1 139 ? -5.861 -0.792 3.697 1.00 94.31 139 LYS A CA 1
ATOM 1040 C C . LYS A 1 139 ? -5.744 0.152 4.886 1.00 94.31 139 LYS A C 1
ATOM 1042 O O . LYS A 1 139 ? -5.174 -0.217 5.913 1.00 94.31 139 LYS A O 1
ATOM 1047 N N . THR A 1 140 ? -6.306 1.353 4.790 1.00 92.75 140 THR A N 1
ATOM 1048 C CA . THR A 1 140 ? -6.400 2.295 5.917 1.00 92.75 140 THR A CA 1
ATOM 1049 C C . THR A 1 140 ? -7.772 2.230 6.587 1.00 92.75 140 THR A C 1
ATOM 1051 O O . THR A 1 140 ? -8.779 1.900 5.968 1.00 92.75 140 THR A O 1
ATOM 1054 N N . LYS A 1 141 ? -7.838 2.579 7.880 1.00 86.06 141 LYS A N 1
ATOM 1055 C CA . LYS A 1 141 ? -9.125 2.659 8.607 1.00 86.06 141 LYS A CA 1
ATOM 1056 C C . LYS A 1 141 ? -9.942 3.904 8.268 1.00 86.06 141 LYS A C 1
ATOM 1058 O O . LYS A 1 141 ? -11.151 3.916 8.468 1.00 86.06 141 LYS A O 1
ATOM 1063 N N . LYS A 1 142 ? -9.263 4.975 7.858 1.00 85.50 142 LYS A N 1
ATOM 1064 C CA . LYS A 1 142 ? -9.864 6.269 7.535 1.00 85.50 142 LYS A CA 1
ATOM 1065 C C . LYS A 1 142 ? -9.422 6.695 6.138 1.00 85.50 142 LYS A C 1
ATOM 1067 O O . LYS A 1 142 ? -8.243 6.483 5.825 1.00 85.50 142 LYS A O 1
ATOM 1072 N N . PRO A 1 143 ? -10.319 7.301 5.347 1.00 87.38 143 PRO A N 1
ATOM 1073 C CA . PRO A 1 143 ? -9.962 7.859 4.055 1.00 87.38 143 PRO A CA 1
ATOM 1074 C C . PRO A 1 143 ? -8.856 8.904 4.206 1.00 87.38 143 PRO A C 1
ATOM 1076 O O . PRO A 1 143 ? -8.827 9.676 5.168 1.00 87.38 143 PRO A O 1
ATOM 1079 N N . VAL A 1 144 ? -7.925 8.901 3.265 1.00 89.62 144 VAL A N 1
ATOM 1080 C CA . VAL A 1 144 ? -6.869 9.892 3.102 1.00 89.62 144 VAL A CA 1
ATOM 1081 C C . VAL A 1 144 ? -6.790 10.260 1.626 1.00 89.62 144 VAL A C 1
ATOM 1083 O O . VAL A 1 144 ? -6.853 9.404 0.752 1.00 89.62 144 VAL A O 1
ATOM 1086 N N . THR A 1 145 ? -6.640 11.547 1.336 1.00 91.31 145 THR A N 1
ATOM 1087 C CA . THR A 1 145 ? -6.596 12.064 -0.039 1.00 91.31 145 THR A CA 1
ATOM 1088 C C . THR A 1 145 ? -5.348 12.922 -0.219 1.00 91.31 145 THR A C 1
ATOM 1090 O O . THR A 1 145 ? -5.444 14.151 -0.221 1.00 91.31 145 THR A O 1
ATOM 1093 N N . PRO A 1 146 ? -4.154 12.306 -0.271 1.00 92.69 146 PRO A N 1
ATOM 1094 C CA . PRO A 1 146 ? -2.922 13.044 -0.501 1.00 92.69 146 PRO A CA 1
ATOM 1095 C C . PRO A 1 146 ? -2.887 13.647 -1.906 1.00 92.69 146 PRO A C 1
ATOM 1097 O O . PRO A 1 146 ? -3.411 13.072 -2.857 1.00 92.69 146 PRO A O 1
ATOM 1100 N N . GLU A 1 147 ? -2.210 14.782 -2.045 1.00 92.12 147 GLU A N 1
ATOM 1101 C CA . GLU A 1 147 ? -1.925 15.371 -3.353 1.00 92.12 147 GLU A CA 1
ATOM 1102 C C . GLU A 1 147 ? -0.918 14.515 -4.137 1.00 92.12 147 GLU A C 1
ATOM 1104 O O . GLU A 1 147 ? -0.048 13.850 -3.562 1.00 92.12 147 GLU A O 1
ATOM 1109 N N . LYS A 1 148 ? -0.990 14.559 -5.472 1.00 93.25 148 LYS A N 1
ATOM 1110 C CA . LYS A 1 148 ? 0.049 13.972 -6.327 1.00 93.25 148 LYS A CA 1
ATOM 1111 C C . LYS A 1 148 ? 1.399 14.631 -6.017 1.00 93.25 148 LYS A C 1
ATOM 1113 O O . LYS A 1 148 ? 1.487 15.845 -5.879 1.00 93.25 148 LYS A O 1
ATOM 1118 N N . GLY A 1 149 ? 2.452 13.827 -5.896 1.00 93.31 149 GLY A N 1
ATOM 1119 C CA . GLY A 1 149 ? 3.782 14.266 -5.467 1.00 93.31 149 GLY A CA 1
ATOM 1120 C C . GLY A 1 149 ? 3.970 14.320 -3.946 1.00 93.31 149 GLY A C 1
ATOM 1121 O O . GLY A 1 149 ? 5.096 14.523 -3.480 1.00 93.31 149 GLY A O 1
ATOM 1122 N N . ALA A 1 150 ? 2.916 14.098 -3.148 1.00 94.62 150 ALA A N 1
ATOM 1123 C CA . ALA A 1 150 ? 3.046 14.049 -1.698 1.00 94.62 150 ALA A CA 1
ATOM 1124 C C . ALA A 1 150 ? 4.008 12.935 -1.263 1.00 94.62 150 ALA A C 1
ATOM 1126 O O . ALA A 1 150 ? 3.979 11.809 -1.760 1.00 94.62 150 ALA A O 1
ATOM 1127 N N . GLN A 1 151 ? 4.851 13.259 -0.285 1.00 95.44 151 GLN A N 1
ATOM 1128 C CA . GLN A 1 151 ? 5.773 12.307 0.322 1.00 95.44 151 GLN A CA 1
ATOM 1129 C C . GLN A 1 151 ? 5.055 11.513 1.415 1.00 95.44 151 GLN A C 1
ATOM 1131 O O . GLN A 1 151 ? 4.511 12.093 2.366 1.00 95.44 151 GLN A O 1
ATOM 1136 N N . ILE A 1 152 ? 5.111 10.188 1.306 1.00 93.94 152 ILE A N 1
ATOM 1137 C CA . ILE A 1 152 ? 4.596 9.254 2.303 1.00 93.94 152 ILE A CA 1
ATOM 1138 C C . ILE A 1 152 ? 5.768 8.500 2.916 1.00 93.94 152 ILE A C 1
ATOM 1140 O O . ILE A 1 152 ? 6.613 7.941 2.224 1.00 93.94 152 ILE A O 1
ATOM 1144 N N . LYS A 1 153 ? 5.818 8.469 4.246 1.00 93.31 153 LYS A N 1
ATOM 1145 C CA . LYS A 1 153 ? 6.753 7.639 5.002 1.00 93.31 153 LYS A CA 1
ATOM 1146 C C . LYS A 1 153 ? 5.996 6.498 5.663 1.00 93.31 153 LYS A C 1
ATOM 1148 O O . LYS A 1 153 ? 5.228 6.739 6.595 1.00 93.31 153 LYS A O 1
ATOM 1153 N N . MET A 1 154 ? 6.242 5.275 5.217 1.00 92.62 154 MET A N 1
ATOM 1154 C CA . MET A 1 154 ? 5.701 4.069 5.828 1.00 92.62 154 MET A CA 1
ATOM 1155 C C . MET A 1 154 ? 6.644 3.561 6.921 1.00 92.62 154 MET A C 1
ATOM 1157 O O . MET A 1 154 ? 7.867 3.603 6.790 1.00 92.62 154 MET A O 1
ATOM 1161 N N . ILE A 1 155 ? 6.069 3.118 8.032 1.00 91.06 155 ILE A N 1
ATOM 1162 C CA . ILE A 1 155 ? 6.777 2.528 9.164 1.00 91.06 155 ILE A CA 1
ATOM 1163 C C . ILE A 1 155 ? 6.142 1.172 9.433 1.00 91.06 155 ILE A C 1
ATOM 1165 O O . ILE A 1 155 ? 4.991 1.111 9.872 1.00 91.06 155 ILE A O 1
ATOM 1169 N N . LEU A 1 156 ? 6.894 0.105 9.187 1.00 87.81 156 LEU A N 1
ATOM 1170 C CA . LEU A 1 156 ? 6.460 -1.254 9.477 1.00 87.81 156 LEU A CA 1
ATOM 1171 C C . LEU A 1 156 ? 6.491 -1.485 10.988 1.00 87.81 156 LEU A C 1
ATOM 1173 O O . LEU A 1 156 ? 7.536 -1.316 11.627 1.00 87.81 156 LEU A O 1
ATOM 1177 N N . LYS A 1 157 ? 5.354 -1.872 11.574 1.00 82.81 157 LYS A N 1
ATOM 1178 C CA . LYS A 1 157 ? 5.350 -2.411 12.936 1.00 82.81 157 LYS A CA 1
ATOM 1179 C C . LYS A 1 157 ? 5.696 -3.890 12.874 1.00 82.81 157 LYS A C 1
ATOM 1181 O O . LYS A 1 157 ? 5.253 -4.594 11.973 1.00 82.81 157 LYS A O 1
ATOM 1186 N N . LYS A 1 158 ? 6.475 -4.378 13.837 1.00 72.31 158 LYS A N 1
ATOM 1187 C CA . LYS A 1 158 ? 6.719 -5.817 13.974 1.00 72.31 158 LYS A CA 1
ATOM 1188 C C . LYS A 1 158 ? 5.377 -6.522 14.203 1.00 72.31 158 LYS A C 1
ATOM 1190 O O . LYS A 1 158 ? 4.565 -6.024 14.988 1.00 72.31 158 LYS A O 1
ATOM 1195 N N . LYS A 1 159 ? 5.150 -7.655 13.535 1.00 65.62 159 LYS A N 1
ATOM 1196 C CA . LYS A 1 159 ? 4.027 -8.539 13.858 1.00 65.62 159 LYS A CA 1
ATOM 1197 C C . LYS A 1 159 ? 4.258 -9.010 15.294 1.00 65.62 159 LYS A C 1
ATOM 1199 O O . LYS A 1 159 ? 5.286 -9.614 15.593 1.00 65.62 159 LYS A O 1
ATOM 1204 N N . VAL A 1 160 ? 3.382 -8.615 16.216 1.00 55.28 160 VAL A N 1
ATOM 1205 C CA . VAL A 1 160 ? 3.444 -9.127 17.585 1.00 5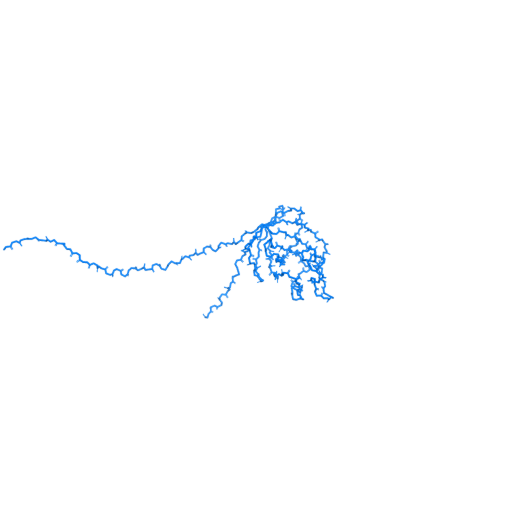5.28 160 VAL A CA 1
ATOM 1206 C C . VAL A 1 160 ? 2.900 -10.541 17.499 1.00 55.28 160 VAL A C 1
ATOM 1208 O O . VAL A 1 160 ? 1.688 -10.736 17.505 1.00 55.28 160 VAL A O 1
ATOM 1211 N N . THR A 1 161 ? 3.784 -11.524 17.352 1.00 50.06 161 THR A N 1
ATOM 1212 C CA . THR A 1 161 ? 3.422 -12.914 17.600 1.00 50.06 161 THR A CA 1
ATOM 1213 C C . THR A 1 161 ? 3.107 -12.979 19.083 1.00 50.06 161 THR A C 1
ATOM 1215 O O . THR A 1 161 ? 4.006 -12.938 19.925 1.00 50.06 161 THR A O 1
ATOM 1218 N N . ARG A 1 162 ? 1.818 -12.952 19.421 1.00 41.78 162 ARG A N 1
ATOM 1219 C CA . ARG A 1 162 ? 1.382 -13.286 20.768 1.00 41.78 162 ARG A CA 1
ATOM 1220 C C . ARG A 1 162 ? 1.735 -14.759 20.913 1.00 41.78 162 ARG A C 1
ATOM 1222 O O . ARG A 1 162 ? 1.082 -15.608 20.321 1.00 41.78 162 ARG A O 1
ATOM 1229 N N . VAL A 1 163 ? 2.849 -15.040 21.577 1.00 45.84 163 VAL A N 1
ATOM 1230 C CA . VAL A 1 163 ? 3.123 -16.390 22.049 1.00 45.84 163 VAL A CA 1
ATOM 1231 C C . VAL A 1 163 ? 2.063 -16.608 23.119 1.00 45.84 163 VAL A C 1
ATOM 1233 O O . VAL A 1 163 ? 2.146 -16.016 24.195 1.00 45.84 163 VAL A O 1
ATOM 1236 N N . GLU A 1 164 ? 0.988 -17.312 22.775 1.00 40.34 164 GLU A N 1
ATOM 1237 C CA . GLU A 1 164 ? 0.114 -17.888 23.789 1.00 40.34 164 GLU A CA 1
ATOM 1238 C C . GLU A 1 164 ? 0.994 -18.877 24.553 1.00 40.34 164 GLU A C 1
ATOM 1240 O O . GLU A 1 164 ? 1.443 -19.882 24.008 1.00 40.34 164 GLU A O 1
ATOM 1245 N N . GLY A 1 165 ? 1.397 -18.477 25.760 1.00 40.75 165 GLY A N 1
ATOM 1246 C CA . GLY A 1 165 ? 2.165 -19.328 26.656 1.00 40.75 165 GLY A CA 1
ATOM 1247 C C . GLY A 1 165 ? 1.318 -20.522 27.081 1.00 40.75 165 GLY A C 1
ATOM 1248 O O . GLY A 1 165 ? 0.120 -20.361 27.316 1.00 40.75 165 GLY A O 1
ATOM 1249 N N . CYS A 1 166 ? 1.959 -21.690 27.149 1.00 33.47 166 CYS A N 1
ATOM 1250 C CA . CYS A 1 166 ? 1.448 -22.857 27.862 1.00 33.47 166 CYS A CA 1
ATOM 1251 C C . CYS A 1 166 ? 1.240 -22.557 29.350 1.00 33.47 166 CYS A C 1
ATOM 1253 O O . CYS A 1 166 ? 2.039 -21.764 29.906 1.00 33.47 166 CYS A O 1
#

Radius of gyration: 26.02 Å; chains: 1; bounding box: 84×41×78 Å

pLDDT: mean 77.75, std 19.76, range [33.41, 95.5]

Sequence (166 aa):
MKNKRFLTTIQAFTLILSLVFMASAASASQKVKGTVTALFKDGSVCQVASGMMARDKVCPEGVDKKVESAIMVDGNDCNIKPEKDQTVILKIKGLGKTTGEIIAVVKDELTNDDLEKVSEKGSLILWKNGNTGEIFLIKTKKPVTPEKGAQIKMILKKKVTRVEGC

Foldseek 3Di:
DDDDDDDDDDDDPPPDDPPPPPPPCPPDFDKWKWFWADKDAQDKPQVVQCVQAVDPAAEDPPDIDTARMETEIETPDQDDDDDAQWKKWKQWVPFGIFIKGFHDKAAHYDDPSSSVPADNAAYWYFYQRPHRRITTTIGTNHHDDHDGGIMMMMTTDPDPPPPPDD

Secondary structure (DSSP, 8-state):
------------------------------EEEEEEEEEEEEEEHHHHHHTTS-SS--S-TT---EEEEEEEEEE--TT----TT-EEEEEETTTEEEEEEEEEEESS---HHHHHH--SSSEEEEEEETTT--EEEEEESS---PPTT-EEEEEEPP--------